Protein AF-A0A0F0DGC7-F1 (afdb_monomer_lite)

Secondary structure (DSSP, 8-state):
----TT-BHHHHHT--THHHHHHHHHH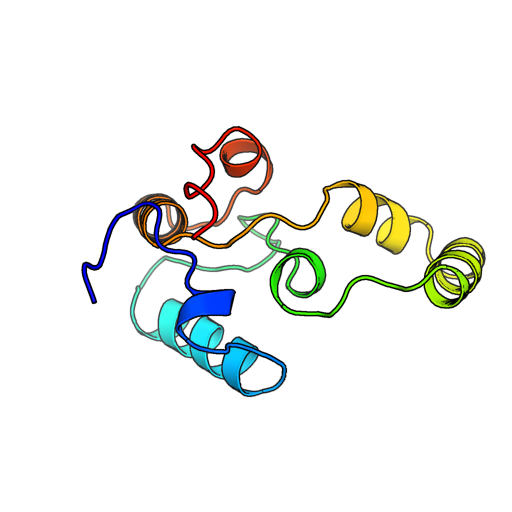HHHSTT-B--TTT----GGGTTSPP--HHHHHHHHHH-HHHHHHHTT-----BHHHHHHHHHHTB--HHHHTTSPPPP--

Structure (mmCIF, N/CA/C/O backbone):
data_AF-A0A0F0DGC7-F1
#
_entry.id   AF-A0A0F0DGC7-F1
#
loop_
_atom_site.group_PDB
_atom_site.id
_atom_site.type_symbol
_atom_site.label_atom_id
_atom_site.label_alt_id
_atom_site.label_comp_id
_atom_site.label_asym_id
_atom_site.label_entity_id
_atom_site.label_seq_id
_atom_site.pdbx_PDB_ins_code
_atom_site.Cartn_x
_atom_site.Cartn_y
_atom_site.Cartn_z
_atom_site.occupancy
_atom_site.B_iso_or_equiv
_atom_site.auth_seq_id
_atom_site.auth_comp_id
_atom_site.auth_asym_id
_atom_site.auth_atom_id
_atom_site.pdbx_PDB_model_num
ATOM 1 N N . MET A 1 1 ? -3.248 17.764 -15.371 1.00 49.56 1 MET A N 1
ATOM 2 C CA . MET A 1 1 ? -2.940 16.358 -15.057 1.00 49.56 1 MET A CA 1
ATOM 3 C C . MET A 1 1 ? -4.262 15.626 -15.167 1.00 49.56 1 MET A C 1
ATOM 5 O O . MET A 1 1 ? -5.171 15.983 -14.427 1.00 49.56 1 MET A O 1
ATOM 9 N N . ASP A 1 2 ? -4.434 14.765 -16.171 1.00 53.41 2 ASP A N 1
ATOM 10 C CA . ASP A 1 2 ? -5.662 13.972 -16.297 1.00 53.41 2 ASP A CA 1
ATOM 11 C C . ASP A 1 2 ? -5.588 12.837 -15.277 1.00 53.41 2 ASP A C 1
ATOM 13 O O . ASP A 1 2 ? -4.773 11.923 -15.396 1.00 53.41 2 ASP A O 1
ATOM 17 N N . VAL A 1 3 ? -6.396 12.948 -14.227 1.00 60.94 3 VAL A N 1
ATOM 18 C CA . VAL A 1 3 ? -6.480 11.955 -13.159 1.00 60.94 3 VAL A CA 1
ATOM 19 C C . VAL A 1 3 ? -7.307 10.784 -13.689 1.00 60.94 3 VAL A C 1
ATOM 21 O O . VAL A 1 3 ? -8.515 10.910 -13.882 1.00 60.94 3 VAL A O 1
ATOM 24 N N . SER A 1 4 ? -6.661 9.652 -13.972 1.00 77.38 4 SER A N 1
ATOM 25 C CA . SER A 1 4 ? -7.312 8.447 -14.498 1.00 77.38 4 SER A CA 1
ATOM 26 C C . SER A 1 4 ? -7.213 7.290 -13.504 1.00 77.38 4 SER A C 1
ATOM 28 O O . SER A 1 4 ? -6.335 7.259 -12.646 1.00 77.38 4 SER A O 1
ATOM 30 N N . ARG A 1 5 ? -8.059 6.264 -13.654 1.00 79.12 5 ARG A N 1
ATOM 31 C CA . ARG A 1 5 ? -7.978 5.042 -12.828 1.00 79.12 5 ARG A CA 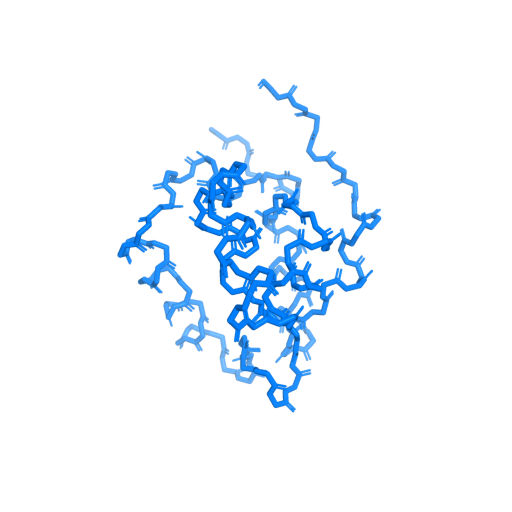1
ATOM 32 C C . ARG A 1 5 ? -6.658 4.278 -12.967 1.00 79.12 5 ARG A C 1
ATOM 34 O O . ARG A 1 5 ? -6.375 3.426 -12.133 1.00 79.12 5 ARG A O 1
ATOM 41 N N . LEU A 1 6 ? -5.880 4.556 -14.010 1.00 81.62 6 LEU A N 1
ATOM 42 C CA . LEU A 1 6 ? -4.580 3.934 -14.250 1.00 81.62 6 LEU A CA 1
ATOM 43 C C . LEU A 1 6 ? -3.417 4.800 -13.766 1.00 81.62 6 LEU A C 1
ATOM 45 O O . LEU A 1 6 ? -2.277 4.371 -13.873 1.00 81.62 6 LEU A O 1
ATOM 49 N N . THR A 1 7 ? -3.683 6.000 -13.252 1.00 81.44 7 THR 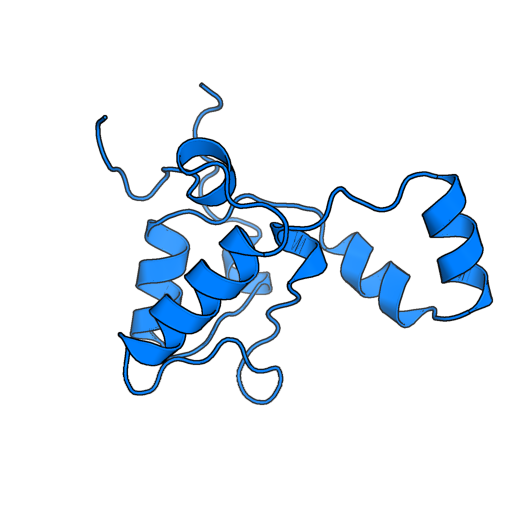A N 1
ATOM 50 C CA . THR A 1 7 ? -2.647 6.897 -12.744 1.00 81.44 7 THR A CA 1
ATOM 51 C C . THR A 1 7 ? -1.941 6.259 -11.553 1.00 81.44 7 THR A C 1
ATOM 53 O O . THR A 1 7 ? -2.608 5.891 -10.585 1.00 81.44 7 THR A O 1
ATOM 56 N N . ASP A 1 8 ? -0.617 6.122 -11.651 1.00 83.44 8 ASP A N 1
ATOM 57 C CA . ASP A 1 8 ? 0.248 5.622 -10.584 1.00 83.44 8 ASP A CA 1
ATOM 58 C C . ASP A 1 8 ? 0.492 6.723 -9.555 1.00 83.44 8 ASP A C 1
ATOM 60 O O . ASP A 1 8 ? 1.197 7.698 -9.806 1.00 83.44 8 ASP A O 1
ATOM 64 N N . VAL A 1 9 ? -0.110 6.550 -8.388 1.00 80.00 9 VAL A N 1
ATOM 65 C CA . VAL A 1 9 ? -0.125 7.549 -7.323 1.00 80.00 9 VAL A CA 1
ATOM 66 C C . VAL A 1 9 ? 1.257 7.712 -6.703 1.00 80.00 9 VAL A C 1
ATOM 68 O O . VAL A 1 9 ? 1.625 8.817 -6.320 1.00 80.00 9 VAL A O 1
ATOM 71 N N . VAL A 1 10 ? 2.047 6.636 -6.642 1.00 77.12 10 VAL A N 1
ATOM 72 C CA . VAL A 1 10 ? 3.374 6.665 -6.013 1.00 77.12 10 VAL A CA 1
ATOM 73 C C . VAL A 1 10 ? 4.313 7.560 -6.814 1.00 77.12 10 VAL A C 1
ATOM 75 O O . VAL A 1 10 ? 4.929 8.470 -6.261 1.00 77.12 10 VAL A O 1
ATOM 78 N N . ASN A 1 11 ? 4.372 7.335 -8.127 1.00 74.19 11 ASN A N 1
ATOM 79 C CA . ASN A 1 11 ? 5.253 8.080 -9.020 1.00 74.19 11 ASN A CA 1
ATOM 80 C C . ASN A 1 11 ? 4.748 9.506 -9.286 1.00 74.19 11 ASN A C 1
ATOM 82 O O . ASN A 1 11 ? 5.551 10.438 -9.261 1.00 74.19 11 ASN A O 1
ATOM 86 N N . ASP A 1 12 ? 3.441 9.705 -9.488 1.00 77.44 12 ASP A N 1
ATOM 87 C CA . ASP A 1 12 ? 2.897 11.032 -9.816 1.00 77.44 12 ASP A CA 1
ATOM 88 C C . ASP A 1 12 ? 2.941 12.004 -8.631 1.00 77.44 12 ASP A C 1
ATOM 90 O O . ASP A 1 12 ? 3.087 13.211 -8.830 1.00 77.44 12 ASP A O 1
ATOM 94 N N . MET A 1 13 ? 2.818 11.496 -7.401 1.00 75.25 13 MET A N 1
ATOM 95 C CA . MET A 1 13 ? 2.853 12.316 -6.185 1.00 75.25 13 MET A CA 1
ATOM 96 C C . MET A 1 13 ? 4.220 12.306 -5.486 1.00 75.25 13 MET A C 1
ATOM 98 O O . MET A 1 13 ? 4.390 13.015 -4.496 1.00 75.25 13 MET A O 1
ATOM 102 N N . GLY A 1 14 ? 5.196 11.543 -5.993 1.00 73.56 14 GLY A N 1
ATOM 103 C CA . GLY A 1 14 ? 6.527 11.430 -5.388 1.00 73.56 14 GLY A CA 1
ATOM 104 C C . GLY A 1 14 ? 6.483 10.865 -3.966 1.00 73.56 14 GLY A C 1
ATOM 105 O O . GLY A 1 14 ? 7.170 11.371 -3.079 1.00 73.56 14 GLY A O 1
ATOM 106 N N . LEU A 1 15 ? 5.630 9.863 -3.734 1.00 77.19 15 LEU A N 1
ATOM 107 C CA . LEU A 1 15 ? 5.428 9.275 -2.411 1.00 77.19 15 LEU A CA 1
ATOM 108 C C . LEU A 1 15 ? 6.570 8.315 -2.084 1.00 77.19 15 LEU A C 1
ATOM 110 O O . LEU A 1 15 ? 6.595 7.173 -2.537 1.00 77.19 15 LEU A O 1
ATOM 114 N N . GLU A 1 16 ? 7.497 8.772 -1.250 1.00 73.06 16 GLU A N 1
ATOM 115 C CA . GLU A 1 16 ? 8.587 7.963 -0.708 1.00 73.06 16 GLU A CA 1
ATOM 116 C C . GLU A 1 16 ? 8.772 8.254 0.787 1.00 73.06 16 GLU A C 1
ATOM 118 O O . GLU A 1 16 ? 8.486 9.355 1.266 1.00 73.06 16 GLU A O 1
ATOM 123 N N . GLY A 1 17 ? 9.278 7.269 1.537 1.00 72.44 17 GLY A N 1
ATOM 124 C CA . GLY A 1 17 ? 9.624 7.438 2.950 1.00 72.44 17 GLY A CA 1
ATOM 125 C C . GLY A 1 17 ? 8.444 7.899 3.814 1.00 72.44 17 GLY A C 1
ATOM 126 O O . GLY A 1 17 ? 7.387 7.277 3.808 1.00 72.44 17 GLY A O 1
ATOM 127 N N . GLU A 1 18 ? 8.635 8.987 4.561 1.00 76.06 18 GLU A N 1
ATOM 128 C CA . GLU A 1 18 ? 7.636 9.543 5.487 1.00 76.06 18 GLU A CA 1
ATOM 129 C C . GLU A 1 18 ? 6.361 10.009 4.766 1.00 76.06 18 GLU A C 1
ATOM 131 O O . GLU A 1 18 ? 5.265 9.728 5.233 1.00 76.06 18 GLU A O 1
ATOM 136 N N . LEU A 1 19 ? 6.482 10.584 3.562 1.00 78.31 19 LEU A N 1
ATOM 137 C CA . LEU A 1 19 ? 5.324 11.028 2.771 1.00 78.31 19 LEU A CA 1
ATOM 138 C C . LEU A 1 19 ? 4.422 9.865 2.349 1.00 78.31 19 LEU A C 1
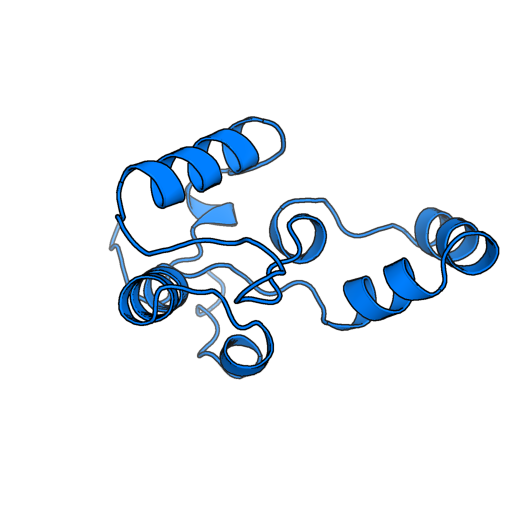ATOM 140 O O . LEU A 1 19 ? 3.206 10.015 2.263 1.00 78.31 19 LEU A O 1
ATOM 144 N N . ALA A 1 20 ? 5.019 8.704 2.069 1.00 82.81 20 ALA A N 1
ATOM 145 C CA . ALA A 1 20 ? 4.267 7.498 1.759 1.00 82.81 20 ALA A CA 1
ATOM 146 C C . ALA A 1 20 ? 3.516 6.973 2.989 1.00 82.81 20 ALA A C 1
ATOM 148 O O . ALA A 1 20 ? 2.369 6.554 2.861 1.00 82.81 20 ALA A O 1
ATOM 149 N N . THR A 1 21 ? 4.128 7.026 4.173 1.00 83.31 21 THR A N 1
ATOM 150 C CA . THR A 1 21 ? 3.456 6.672 5.431 1.00 83.31 21 THR A CA 1
ATOM 151 C C . THR A 1 21 ? 2.288 7.617 5.707 1.00 83.31 21 THR A C 1
ATOM 153 O O . THR A 1 21 ? 1.161 7.147 5.853 1.00 83.31 21 THR A O 1
ATOM 156 N N . ASP A 1 22 ? 2.528 8.930 5.665 1.00 85.44 22 ASP A N 1
ATOM 157 C CA . ASP A 1 22 ? 1.513 9.961 5.914 1.00 85.44 22 ASP A CA 1
ATOM 158 C C . ASP A 1 22 ? 0.324 9.833 4.954 1.00 85.44 22 ASP A C 1
ATOM 160 O O . ASP A 1 22 ? -0.835 9.954 5.350 1.00 85.44 22 ASP A O 1
ATOM 164 N N . PHE A 1 23 ? 0.598 9.551 3.678 1.00 87.50 23 PHE A N 1
ATOM 165 C CA . PHE A 1 23 ? -0.438 9.329 2.674 1.00 87.50 23 PHE A CA 1
ATOM 166 C C . PHE A 1 23 ? -1.330 8.129 3.017 1.00 87.50 23 PHE A C 1
ATOM 168 O O . PHE A 1 23 ? -2.552 8.205 2.897 1.00 87.50 23 PHE A O 1
ATOM 175 N N . MET A 1 24 ? -0.733 7.021 3.452 1.00 85.94 24 MET A N 1
ATOM 176 C CA . MET A 1 24 ? -1.464 5.793 3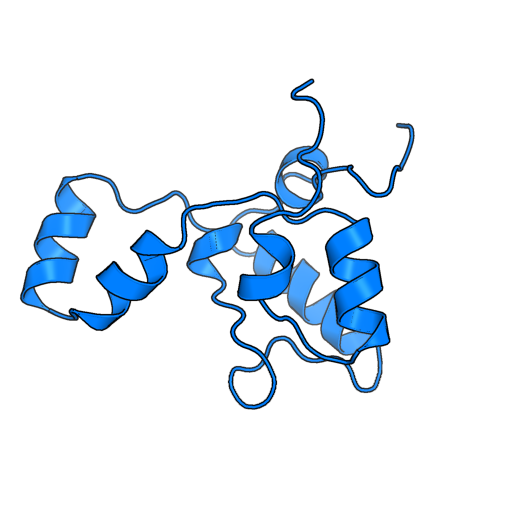.769 1.00 85.94 24 MET A CA 1
ATOM 177 C C . MET A 1 24 ? -2.286 5.948 5.049 1.00 85.94 24 MET A C 1
ATOM 179 O O . MET A 1 24 ? -3.444 5.530 5.078 1.00 85.94 24 MET A O 1
ATOM 183 N N . GLU A 1 25 ? -1.731 6.616 6.061 1.00 87.75 25 GLU A N 1
ATOM 184 C CA . GLU A 1 25 ? -2.458 6.987 7.280 1.00 87.75 25 GLU A CA 1
ATOM 185 C C . GLU A 1 25 ? -3.632 7.925 6.969 1.00 87.75 25 GLU A C 1
ATOM 187 O O . GLU A 1 25 ? -4.733 7.734 7.488 1.00 87.75 25 GLU A O 1
ATOM 192 N N . ALA A 1 26 ? -3.440 8.894 6.069 1.00 88.56 26 ALA A N 1
ATOM 193 C CA . ALA A 1 26 ? -4.511 9.780 5.627 1.00 88.56 26 ALA A CA 1
ATOM 194 C C . ALA A 1 26 ? -5.636 9.016 4.910 1.00 88.56 26 ALA A C 1
ATOM 196 O O . ALA A 1 26 ? -6.806 9.303 5.153 1.00 88.56 26 ALA A O 1
ATOM 197 N N . ILE A 1 27 ? -5.315 8.017 4.076 1.00 88.69 27 ILE A N 1
ATOM 198 C CA . ILE A 1 27 ? -6.336 7.161 3.450 1.00 88.69 27 ILE A CA 1
ATOM 199 C C . ILE A 1 27 ? -7.115 6.371 4.506 1.00 88.69 27 ILE A C 1
ATOM 201 O O . ILE A 1 27 ? -8.344 6.363 4.464 1.00 88.69 27 ILE A O 1
ATOM 205 N N . GLU A 1 28 ? -6.449 5.706 5.452 1.00 88.19 28 GLU A N 1
ATOM 206 C CA . GLU A 1 28 ? -7.162 4.960 6.503 1.00 88.19 28 GLU A CA 1
ATOM 207 C C . GLU A 1 28 ? -8.020 5.878 7.383 1.00 88.19 28 GLU A C 1
ATOM 209 O O . GLU A 1 28 ? -9.117 5.494 7.788 1.00 88.19 28 GLU A O 1
ATOM 214 N N . SER A 1 29 ? -7.546 7.097 7.650 1.00 88.62 29 SER A N 1
ATOM 215 C CA . SER A 1 29 ? -8.289 8.100 8.415 1.00 88.62 29 SER A CA 1
ATOM 216 C C . SER A 1 29 ? -9.507 8.643 7.661 1.00 88.62 29 SER A C 1
ATOM 218 O O . SER A 1 29 ? -10.512 8.958 8.294 1.00 88.62 29 SER A O 1
ATOM 220 N N . GLU A 1 30 ? -9.425 8.802 6.340 1.00 91.25 30 GLU A N 1
ATOM 221 C CA . GLU A 1 30 ? -10.507 9.378 5.529 1.00 91.25 30 GLU A CA 1
ATOM 222 C C . GLU A 1 30 ? -11.624 8.360 5.244 1.00 91.25 30 GLU A C 1
ATOM 224 O O . GLU A 1 30 ? -12.799 8.720 5.168 1.00 91.25 30 GLU A O 1
ATOM 229 N N . PHE A 1 31 ? -11.281 7.075 5.101 1.00 87.12 31 PHE A N 1
ATOM 230 C CA . PHE A 1 31 ? -12.223 6.035 4.688 1.00 87.12 31 PHE A CA 1
ATOM 231 C C . PHE A 1 31 ? -12.571 5.077 5.833 1.00 87.12 31 PHE A C 1
ATOM 233 O O . PHE A 1 31 ? -11.970 4.013 5.994 1.00 87.12 31 PHE A O 1
ATOM 240 N N . GLU A 1 32 ? -13.614 5.419 6.599 1.00 83.31 32 GLU A N 1
ATOM 241 C CA . GLU A 1 32 ? -14.131 4.554 7.666 1.00 83.31 32 GLU A CA 1
ATOM 242 C C . GLU A 1 32 ? -14.453 3.135 7.154 1.00 83.31 32 GLU A C 1
ATOM 244 O O . GLU A 1 32 ? -15.234 2.935 6.223 1.00 83.31 32 GLU A O 1
ATOM 249 N N . GLY A 1 33 ? -13.869 2.124 7.803 1.00 81.69 33 GLY A N 1
ATOM 250 C CA . GLY A 1 33 ? -14.068 0.711 7.460 1.00 81.69 33 GLY A CA 1
ATOM 251 C C . GLY A 1 33 ? -13.055 0.142 6.465 1.00 81.69 33 GLY A C 1
ATOM 252 O O . GLY A 1 33 ? -13.084 -1.068 6.221 1.00 81.69 33 GLY A O 1
ATOM 253 N N . PHE A 1 34 ? -12.146 0.970 5.948 1.00 86.25 34 PHE A N 1
ATOM 254 C CA . PHE A 1 34 ? -10.988 0.543 5.178 1.00 86.25 34 PHE A CA 1
ATOM 255 C C . PHE A 1 34 ? -9.747 0.399 6.067 1.00 86.25 34 PHE A C 1
ATOM 257 O O . PHE A 1 34 ? -9.522 1.198 6.971 1.00 86.25 34 PHE A O 1
ATOM 264 N N . SER A 1 35 ? -8.943 -0.640 5.827 1.00 83.88 35 SER A N 1
ATOM 265 C CA . SER A 1 35 ? -7.622 -0.761 6.445 1.00 83.88 35 SER A CA 1
ATOM 266 C C . SER A 1 35 ? -6.651 -1.559 5.577 1.00 83.88 35 SER A C 1
ATOM 268 O O . SER A 1 35 ? -7.011 -2.573 4.970 1.00 83.88 35 SER A O 1
ATOM 270 N N . PHE A 1 36 ? -5.396 -1.123 5.582 1.00 80.44 36 PHE A N 1
ATOM 271 C CA . PHE A 1 36 ? -4.235 -1.816 5.038 1.00 80.44 36 PHE A CA 1
ATOM 272 C C . PHE A 1 36 ? -3.687 -2.903 5.982 1.00 80.44 36 PHE A C 1
ATOM 274 O O . PHE A 1 36 ? -2.706 -3.559 5.655 1.00 80.44 36 PHE A O 1
ATOM 281 N N . ASN A 1 37 ? -4.297 -3.129 7.147 1.00 72.38 37 ASN A N 1
ATOM 282 C CA . ASN A 1 37 ? -3.819 -4.102 8.128 1.00 72.38 37 ASN A CA 1
ATOM 283 C C . ASN A 1 37 ? -3.899 -5.565 7.628 1.00 72.38 37 ASN A C 1
ATOM 285 O O . ASN A 1 37 ? -4.926 -6.014 7.106 1.00 72.38 37 ASN A O 1
ATOM 289 N N . ASP A 1 38 ? -2.848 -6.338 7.926 1.00 62.59 38 ASP A N 1
ATOM 290 C CA . ASP A 1 38 ? -2.691 -7.784 7.669 1.00 62.59 38 ASP A CA 1
ATOM 291 C C . ASP A 1 38 ? -3.830 -8.681 8.208 1.00 62.59 38 ASP A C 1
ATOM 293 O O . ASP A 1 38 ? -3.956 -9.850 7.847 1.00 62.59 38 ASP A O 1
ATOM 297 N N . SER A 1 39 ? -4.660 -8.175 9.123 1.00 69.94 39 SER A N 1
ATOM 298 C CA . SER A 1 39 ? -5.798 -8.911 9.693 1.00 69.94 39 SER A CA 1
ATOM 299 C C . SER A 1 39 ? -6.977 -9.065 8.727 1.00 69.94 39 SER A C 1
ATOM 301 O O . SER A 1 39 ? -7.814 -9.949 8.934 1.00 69.94 39 SER A O 1
ATOM 303 N N . ARG A 1 40 ? -7.057 -8.230 7.682 1.00 68.75 40 ARG A N 1
ATOM 304 C CA . ARG A 1 40 ? -8.079 -8.313 6.622 1.00 68.75 40 ARG A CA 1
ATOM 305 C C . ARG A 1 40 ? -7.499 -8.295 5.210 1.00 68.75 40 ARG A C 1
ATOM 307 O O . ARG A 1 40 ? -8.124 -8.867 4.323 1.00 68.75 40 ARG A O 1
ATOM 314 N N . GLY A 1 41 ? -6.349 -7.656 5.011 1.00 79.62 41 GLY A N 1
ATOM 315 C CA . GLY A 1 41 ? -5.648 -7.590 3.731 1.00 79.62 41 GLY A CA 1
ATOM 316 C C . GLY A 1 41 ? -4.264 -8.233 3.774 1.00 79.62 41 GLY A C 1
ATOM 317 O O . GLY A 1 41 ? -3.881 -8.847 4.763 1.00 79.62 41 GLY A O 1
ATOM 318 N N . ASP A 1 42 ? -3.514 -8.085 2.687 1.00 82.94 42 ASP A N 1
ATOM 319 C CA . ASP A 1 42 ? -2.123 -8.550 2.552 1.00 82.94 42 ASP A CA 1
ATOM 320 C C . ASP A 1 42 ? -1.175 -7.413 2.126 1.00 82.94 42 ASP A C 1
ATOM 322 O O . ASP A 1 42 ? -0.157 -7.637 1.462 1.00 82.94 42 ASP A O 1
ATOM 326 N N . PHE A 1 43 ? -1.545 -6.169 2.450 1.00 84.44 43 PHE A N 1
ATOM 327 C CA . PHE A 1 43 ? -0.770 -5.000 2.063 1.00 84.44 43 PHE A CA 1
ATOM 328 C C . PHE A 1 43 ? 0.588 -5.000 2.764 1.00 84.44 43 PHE A C 1
ATOM 330 O O . PHE A 1 43 ? 0.694 -4.853 3.977 1.00 84.44 43 PHE A O 1
ATOM 337 N N . TYR A 1 44 ? 1.651 -5.092 1.971 1.00 82.06 44 TYR A N 1
ATOM 338 C CA . TYR A 1 44 ? 3.016 -5.017 2.466 1.00 82.06 44 TYR A CA 1
ATOM 339 C C . TYR A 1 44 ? 3.688 -3.744 1.956 1.00 82.06 44 TYR A C 1
ATOM 341 O O . TYR A 1 44 ? 4.094 -3.681 0.798 1.00 82.06 44 TYR A O 1
ATOM 349 N N . PHE A 1 45 ? 3.814 -2.737 2.824 1.00 80.31 45 PHE A N 1
ATOM 350 C CA . PHE A 1 45 ? 4.337 -1.404 2.490 1.00 80.31 45 PHE A CA 1
ATOM 351 C C . PHE A 1 45 ? 5.632 -1.420 1.646 1.00 80.31 45 PHE A C 1
ATOM 353 O O . PHE A 1 45 ? 5.676 -0.728 0.621 1.00 80.31 45 PHE A O 1
ATOM 360 N N . PRO A 1 46 ? 6.644 -2.261 1.951 1.00 77.19 46 PRO A N 1
ATOM 361 C CA . PRO A 1 46 ? 7.869 -2.316 1.152 1.00 77.19 46 PRO A CA 1
ATOM 362 C C . PRO A 1 46 ? 7.679 -2.760 -0.306 1.00 77.19 46 PRO A C 1
ATOM 364 O O . PRO A 1 46 ? 8.489 -2.400 -1.160 1.00 77.19 46 PRO A O 1
ATOM 367 N N . ASN A 1 47 ? 6.604 -3.487 -0.636 1.00 77.75 47 ASN A N 1
ATOM 368 C CA . ASN A 1 47 ? 6.318 -3.873 -2.025 1.00 77.75 47 ASN A CA 1
ATOM 369 C C . ASN A 1 47 ? 5.927 -2.685 -2.909 1.00 77.75 47 ASN A C 1
ATOM 371 O O . ASN A 1 47 ? 6.017 -2.788 -4.134 1.00 77.75 47 ASN A O 1
ATOM 375 N N . TYR A 1 48 ? 5.519 -1.569 -2.306 1.00 77.19 48 TYR A N 1
ATOM 376 C CA . TYR A 1 48 ? 4.952 -0.431 -3.021 1.00 77.19 48 TYR A CA 1
ATOM 377 C C . TYR A 1 48 ? 5.805 0.831 -2.886 1.00 77.19 48 TYR A C 1
ATOM 379 O O . TYR A 1 48 ? 6.007 1.524 -3.880 1.00 77.19 48 TYR A O 1
ATOM 387 N N . PHE A 1 49 ? 6.369 1.088 -1.702 1.00 75.50 49 PHE A N 1
ATOM 388 C CA . PHE A 1 49 ? 6.987 2.381 -1.381 1.00 75.50 49 PHE A CA 1
ATOM 389 C C . PHE A 1 49 ? 8.495 2.333 -1.087 1.00 75.50 49 PHE A C 1
ATOM 391 O O . PHE A 1 49 ? 9.164 3.358 -1.183 1.00 75.50 49 PHE A O 1
ATOM 398 N N . GLU A 1 50 ? 9.082 1.172 -0.773 1.00 69.69 50 GLU A N 1
ATOM 399 C CA . GLU A 1 50 ? 10.530 1.082 -0.520 1.00 69.69 50 GLU A CA 1
ATOM 400 C C . GLU A 1 50 ? 11.296 0.705 -1.785 1.00 69.69 50 GLU A C 1
ATOM 402 O O . GLU A 1 50 ? 10.891 -0.246 -2.447 1.00 69.69 50 GLU A O 1
ATOM 407 N N . PRO A 1 51 ? 12.421 1.350 -2.149 1.00 58.31 51 PRO A N 1
ATOM 408 C CA . PRO A 1 51 ? 13.279 0.892 -3.244 1.00 58.31 51 PRO A CA 1
ATOM 409 C C . PRO A 1 51 ? 13.661 -0.581 -3.029 1.00 58.31 51 PRO A C 1
ATOM 411 O O . PRO A 1 51 ? 14.132 -0.959 -1.962 1.00 58.31 51 PRO A O 1
ATOM 414 N N . GLY A 1 52 ? 13.407 -1.428 -4.035 1.00 56.34 52 GLY A N 1
ATOM 415 C CA . GLY A 1 52 ? 13.516 -2.880 -3.874 1.00 56.34 52 GLY A CA 1
ATOM 416 C C . GLY A 1 52 ? 14.904 -3.282 -3.380 1.00 56.34 52 GLY A C 1
ATOM 417 O O . GLY A 1 52 ? 15.902 -2.676 -3.780 1.00 56.34 52 GLY A O 1
ATOM 418 N N . LEU A 1 53 ? 14.977 -4.307 -2.526 1.00 55.69 53 LEU A N 1
ATOM 419 C CA . LEU A 1 53 ? 16.246 -4.785 -1.979 1.00 55.69 53 LEU A CA 1
ATOM 420 C C . LEU A 1 53 ? 17.210 -5.105 -3.128 1.00 55.69 53 LEU A C 1
ATOM 422 O O . LEU A 1 53 ? 16.987 -6.021 -3.926 1.00 55.69 53 LEU A O 1
ATOM 426 N N . GLY A 1 54 ? 18.308 -4.352 -3.208 1.00 52.66 54 GLY A N 1
ATOM 427 C CA . GLY A 1 54 ? 19.406 -4.663 -4.116 1.00 52.66 54 GLY A CA 1
ATOM 428 C C . GLY A 1 54 ? 19.954 -6.072 -3.856 1.00 52.66 54 GLY A C 1
ATOM 429 O O . GLY A 1 54 ? 19.714 -6.675 -2.810 1.00 52.66 54 GLY A O 1
ATOM 430 N N . TRP A 1 55 ? 20.730 -6.607 -4.799 1.00 48.88 55 TRP A N 1
ATOM 431 C CA . TRP A 1 55 ? 21.305 -7.962 -4.735 1.00 48.88 55 TRP A CA 1
ATOM 432 C C . TRP A 1 55 ? 21.985 -8.310 -3.393 1.00 48.88 55 TRP A C 1
ATOM 434 O O . TRP A 1 55 ? 21.858 -9.434 -2.913 1.00 48.88 55 TRP A O 1
ATOM 444 N N . VAL A 1 56 ? 22.630 -7.334 -2.745 1.00 55.22 56 VAL A N 1
ATOM 445 C CA . VAL A 1 56 ? 23.237 -7.480 -1.409 1.00 55.22 56 VAL A CA 1
ATOM 446 C C . VAL A 1 56 ? 22.179 -7.632 -0.306 1.00 55.22 56 VAL A C 1
ATOM 448 O O . VAL A 1 56 ? 22.304 -8.500 0.555 1.00 55.22 56 VAL A O 1
ATOM 451 N N . GLY A 1 57 ? 21.102 -6.845 -0.355 1.00 57.53 57 GLY A N 1
ATOM 452 C CA . GLY A 1 57 ? 19.986 -6.927 0.591 1.00 57.53 57 GLY A CA 1
ATOM 453 C C . GLY A 1 57 ? 19.236 -8.259 0.502 1.00 57.53 57 GLY A C 1
ATOM 454 O O . GLY A 1 57 ? 18.885 -8.833 1.531 1.00 57.53 57 GLY A O 1
ATOM 455 N N . LYS A 1 58 ? 19.086 -8.820 -0.708 1.00 59.25 58 LYS A N 1
ATOM 456 C CA . LYS A 1 58 ? 18.475 -10.149 -0.911 1.00 59.25 58 LYS A CA 1
ATOM 457 C C . LYS A 1 58 ? 19.295 -11.280 -0.292 1.00 59.25 58 LYS A C 1
ATOM 459 O O . LYS A 1 58 ? 18.716 -12.213 0.258 1.00 59.25 58 LYS A O 1
ATOM 464 N N . LEU A 1 59 ? 20.626 -11.197 -0.345 1.00 56.56 59 LEU A N 1
ATOM 465 C CA . LEU A 1 59 ? 21.517 -12.185 0.277 1.00 56.56 59 LEU A CA 1
ATOM 466 C C . LEU A 1 59 ? 21.426 -12.151 1.807 1.00 56.56 59 LEU A C 1
ATOM 468 O O . LEU A 1 59 ? 21.377 -13.204 2.439 1.00 56.56 59 LEU A O 1
ATOM 472 N N . ILE A 1 60 ? 21.344 -10.960 2.402 1.00 58.16 60 ILE A N 1
ATOM 473 C CA . ILE A 1 60 ? 21.184 -10.806 3.855 1.00 58.16 60 ILE A CA 1
ATOM 474 C C . ILE A 1 60 ? 19.789 -11.288 4.288 1.00 58.16 60 ILE A C 1
ATOM 476 O O . ILE A 1 60 ? 19.675 -12.090 5.214 1.00 58.16 60 ILE A O 1
ATOM 480 N N . ALA A 1 61 ? 18.730 -10.893 3.574 1.00 59.44 61 ALA A N 1
ATOM 481 C CA . ALA A 1 61 ? 17.366 -11.350 3.845 1.00 59.44 61 ALA A CA 1
ATOM 482 C C . ALA A 1 61 ? 17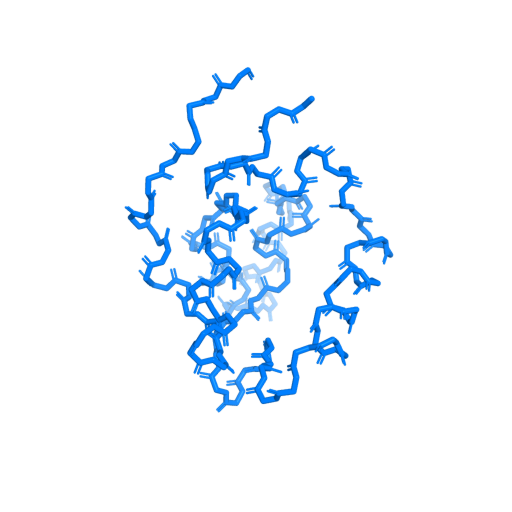.217 -12.879 3.718 1.00 59.44 61 ALA A C 1
ATOM 484 O O . ALA A 1 61 ? 16.502 -13.491 4.510 1.00 59.44 61 ALA A O 1
ATOM 485 N N . PHE A 1 62 ? 17.948 -13.516 2.793 1.00 59.81 62 PHE A N 1
ATOM 486 C CA . PHE A 1 62 ? 18.001 -14.978 2.659 1.00 59.81 62 PHE A CA 1
ATOM 487 C C . PHE A 1 62 ? 18.519 -15.688 3.901 1.00 59.81 62 PHE A C 1
ATOM 489 O O . PHE A 1 62 ? 17.998 -16.744 4.259 1.00 59.81 62 PHE A O 1
ATOM 496 N N . PHE A 1 63 ? 19.504 -15.102 4.575 1.00 54.50 63 PHE A N 1
ATOM 497 C CA . PHE A 1 63 ? 20.071 -15.682 5.785 1.00 54.50 63 PHE A CA 1
ATOM 498 C C . PHE A 1 63 ? 19.205 -15.462 7.026 1.00 54.50 63 PHE A C 1
ATOM 500 O O . PHE A 1 63 ? 19.168 -16.336 7.889 1.00 54.50 63 PHE A O 1
ATOM 507 N N . PHE A 1 64 ? 18.501 -14.331 7.121 1.00 58.09 64 PHE A N 1
ATOM 508 C CA . PHE A 1 64 ? 17.820 -13.943 8.360 1.00 58.09 64 PHE A CA 1
ATOM 509 C C . PHE A 1 64 ? 16.305 -14.137 8.351 1.00 58.09 64 PHE A C 1
ATOM 511 O O . PHE A 1 64 ? 15.732 -14.385 9.411 1.00 58.09 64 PHE A O 1
ATOM 518 N N . ASN A 1 65 ? 15.625 -14.033 7.205 1.00 54.91 65 ASN A N 1
ATOM 519 C CA . ASN A 1 65 ? 14.168 -14.121 7.194 1.00 54.91 65 ASN A CA 1
ATOM 520 C C . ASN A 1 65 ? 13.611 -14.498 5.815 1.00 54.91 65 ASN A C 1
ATOM 522 O O . ASN A 1 65 ? 13.343 -13.653 4.960 1.00 54.91 65 ASN A O 1
ATOM 526 N N . ARG A 1 66 ? 13.367 -15.798 5.619 1.00 56.03 66 ARG A N 1
ATOM 527 C CA . ARG A 1 66 ? 12.829 -16.374 4.372 1.00 56.03 66 ARG A CA 1
ATOM 528 C C . ARG A 1 66 ? 11.504 -15.733 3.927 1.00 56.03 66 ARG A C 1
ATOM 530 O O . ARG A 1 66 ? 11.234 -15.670 2.732 1.00 56.03 66 ARG A O 1
ATOM 537 N N . ARG A 1 67 ? 10.729 -15.206 4.882 1.00 56.94 67 ARG A N 1
ATOM 538 C CA . ARG A 1 67 ? 9.450 -14.520 4.656 1.00 56.94 67 ARG A CA 1
ATOM 539 C C . ARG A 1 67 ? 9.614 -13.194 3.902 1.00 56.94 67 ARG A C 1
ATOM 541 O O . ARG A 1 67 ? 8.777 -12.872 3.071 1.00 56.94 67 ARG A O 1
ATOM 548 N N . LEU A 1 68 ? 10.726 -12.479 4.111 1.00 54.22 68 LEU A N 1
ATOM 549 C CA . LEU A 1 68 ? 11.032 -11.236 3.384 1.00 54.22 68 LEU A CA 1
ATOM 550 C C . LEU A 1 68 ? 11.286 -11.492 1.892 1.00 54.22 68 LEU A C 1
ATOM 552 O O . LEU A 1 68 ? 10.949 -10.665 1.055 1.00 54.22 68 LEU A O 1
ATOM 556 N N . ILE A 1 69 ? 11.831 -12.661 1.541 1.00 56.09 69 ILE A N 1
ATOM 557 C CA . ILE A 1 69 ? 12.030 -13.046 0.136 1.00 56.09 69 ILE A CA 1
ATOM 558 C C . ILE A 1 69 ? 10.710 -13.406 -0.536 1.00 56.09 69 ILE A C 1
ATOM 560 O O . ILE A 1 69 ? 10.523 -13.113 -1.712 1.00 56.09 69 ILE A O 1
ATOM 564 N N . GLU A 1 70 ? 9.809 -14.084 0.173 1.00 55.25 70 GLU A N 1
ATOM 565 C CA . GLU A 1 70 ? 8.485 -14.403 -0.367 1.00 55.25 70 GLU A CA 1
ATOM 566 C C . GLU A 1 70 ? 7.654 -13.141 -0.605 1.00 55.25 70 GLU A C 1
ATOM 568 O O . GLU A 1 70 ? 6.972 -13.063 -1.624 1.00 55.25 70 GLU A O 1
ATOM 573 N N . LEU A 1 71 ? 7.787 -12.136 0.263 1.00 53.44 71 LEU A N 1
ATOM 574 C CA . LEU A 1 71 ? 7.147 -10.834 0.090 1.00 53.44 71 LEU A CA 1
ATOM 575 C C . LEU A 1 71 ? 7.751 -10.042 -1.087 1.00 53.44 71 LEU A C 1
ATOM 577 O O . LEU A 1 71 ? 6.991 -9.556 -1.919 1.00 53.44 71 LEU A O 1
ATOM 581 N N . ASP A 1 72 ? 9.082 -10.034 -1.255 1.00 53.50 72 ASP A N 1
ATOM 582 C CA . ASP A 1 72 ? 9.773 -9.418 -2.411 1.00 53.50 72 ASP A CA 1
ATOM 583 C C . ASP A 1 72 ? 9.455 -10.119 -3.754 1.00 53.50 72 ASP A C 1
ATOM 585 O O . ASP A 1 72 ? 9.472 -9.503 -4.822 1.00 53.50 72 ASP A O 1
ATOM 589 N N . ARG A 1 73 ? 9.123 -11.420 -3.731 1.00 51.38 73 ARG A N 1
ATOM 590 C CA . ARG A 1 73 ? 8.761 -12.202 -4.934 1.00 51.38 73 ARG A CA 1
ATOM 591 C C . ARG A 1 73 ? 7.443 -11.790 -5.575 1.00 51.38 73 ARG A C 1
ATOM 593 O O . ARG A 1 73 ? 7.222 -12.144 -6.734 1.00 51.38 73 ARG A O 1
ATOM 600 N N . VAL A 1 74 ? 6.581 -11.082 -4.850 1.00 55.47 74 VAL A N 1
ATOM 601 C CA . VAL A 1 74 ? 5.322 -10.560 -5.394 1.00 55.47 74 VAL A CA 1
ATOM 602 C C . VAL A 1 74 ? 5.596 -9.562 -6.530 1.00 55.47 74 VAL A C 1
ATOM 604 O O . VAL A 1 74 ? 4.805 -9.466 -7.468 1.00 55.47 74 VAL A O 1
ATOM 607 N N . GLY A 1 75 ? 6.777 -8.934 -6.526 1.00 57.44 75 GLY A N 1
ATOM 608 C CA . GLY A 1 75 ? 7.179 -7.941 -7.509 1.00 57.44 75 GLY A CA 1
ATOM 609 C C . GLY A 1 75 ? 6.547 -6.590 -7.202 1.00 57.44 75 GLY A C 1
ATOM 610 O O . GLY A 1 75 ? 5.388 -6.501 -6.808 1.00 57.44 75 GLY A O 1
ATOM 611 N N . LYS A 1 76 ? 7.321 -5.523 -7.395 1.00 64.25 76 LYS A N 1
ATOM 612 C CA . LYS A 1 76 ? 6.795 -4.164 -7.312 1.00 64.25 76 LYS A CA 1
ATOM 613 C C . LYS A 1 76 ? 5.825 -3.923 -8.459 1.00 64.25 76 LYS A C 1
ATOM 615 O O . LYS A 1 76 ? 6.207 -4.068 -9.623 1.00 64.25 76 LYS A O 1
ATOM 620 N N . PHE A 1 77 ? 4.603 -3.525 -8.146 1.00 72.38 77 PHE A N 1
ATOM 621 C CA . PHE A 1 77 ? 3.654 -3.019 -9.129 1.00 72.38 77 PHE A CA 1
ATOM 622 C C . PHE A 1 77 ? 3.060 -1.695 -8.627 1.00 72.38 77 PHE A C 1
ATOM 624 O O . PHE A 1 77 ? 2.998 -1.484 -7.416 1.00 72.38 77 PHE A O 1
ATOM 631 N N . PRO A 1 78 ? 2.708 -0.774 -9.541 1.00 78.62 78 PRO A N 1
ATOM 632 C CA . PRO A 1 78 ? 2.277 0.573 -9.177 1.00 78.62 78 PRO A CA 1
ATOM 633 C C . PRO A 1 78 ? 0.983 0.543 -8.360 1.00 78.62 78 PRO A C 1
ATOM 635 O O . PRO A 1 78 ? 0.114 -0.290 -8.629 1.00 78.62 78 PRO A O 1
ATOM 638 N N . ILE A 1 79 ? 0.825 1.476 -7.417 1.00 85.75 79 ILE A N 1
ATOM 639 C CA . ILE A 1 79 ? -0.472 1.724 -6.773 1.00 85.75 79 ILE A CA 1
ATOM 640 C C . ILE A 1 79 ? -1.223 2.710 -7.653 1.00 85.75 79 ILE A C 1
ATOM 642 O O . ILE A 1 79 ? -0.880 3.888 -7.711 1.00 85.75 79 ILE A O 1
ATOM 646 N N . THR A 1 80 ? -2.263 2.234 -8.335 1.00 88.50 80 THR A N 1
ATOM 647 C CA . THR A 1 80 ? -3.108 3.114 -9.151 1.00 88.50 80 THR A CA 1
ATOM 648 C C . THR A 1 80 ? -4.320 3.623 -8.380 1.00 88.50 80 THR A C 1
ATOM 650 O O . THR A 1 80 ? -4.806 2.958 -7.462 1.00 88.50 80 THR A O 1
ATOM 653 N N . LEU A 1 81 ? -4.877 4.762 -8.797 1.00 87.44 81 LEU A N 1
ATOM 654 C CA . LEU A 1 81 ? -6.119 5.285 -8.209 1.00 87.44 81 LEU A CA 1
ATOM 655 C C . LEU A 1 81 ? -7.279 4.290 -8.286 1.00 87.44 81 LEU A C 1
ATOM 657 O O . LEU A 1 81 ? -8.055 4.181 -7.344 1.00 87.44 81 LEU A O 1
ATOM 661 N N . GLY A 1 82 ? -7.384 3.528 -9.378 1.00 88.38 82 GLY A N 1
ATOM 662 C CA . GLY A 1 82 ? -8.421 2.509 -9.517 1.00 88.38 82 GLY A CA 1
ATOM 663 C C . GLY A 1 82 ? -8.249 1.334 -8.549 1.00 88.38 82 GLY A C 1
ATOM 664 O O . GLY A 1 82 ? -9.247 0.776 -8.100 1.00 88.38 82 GLY A O 1
ATOM 665 N N . MET A 1 83 ? -7.007 0.979 -8.194 1.00 90.56 83 MET A N 1
ATOM 666 C CA . MET A 1 83 ? -6.749 -0.035 -7.163 1.00 90.56 83 MET A CA 1
ATOM 667 C C . MET A 1 83 ? -7.163 0.473 -5.784 1.00 90.56 83 MET A C 1
ATOM 669 O O . MET A 1 83 ? -7.807 -0.264 -5.049 1.00 90.56 83 MET A O 1
ATOM 673 N N . LEU A 1 84 ? -6.836 1.726 -5.450 1.00 89.75 84 LEU A N 1
ATOM 674 C CA . LEU A 1 84 ? -7.259 2.339 -4.188 1.00 89.75 84 LEU A CA 1
ATOM 675 C C . LEU A 1 84 ? -8.786 2.434 -4.104 1.00 89.75 84 LEU A C 1
ATOM 677 O O . LEU A 1 84 ? -9.354 2.037 -3.096 1.00 89.75 84 LEU A O 1
ATOM 681 N N . GLU A 1 85 ? -9.455 2.871 -5.174 1.00 90.81 85 GLU A N 1
ATOM 682 C CA . GLU A 1 85 ? -10.922 2.924 -5.255 1.00 90.81 85 GLU A CA 1
ATOM 683 C C . GLU A 1 85 ? -11.553 1.540 -5.007 1.00 90.81 85 GLU A C 1
ATOM 685 O O . GLU A 1 85 ? -12.466 1.405 -4.188 1.00 90.81 85 GLU A O 1
ATOM 690 N N . ASP A 1 86 ? -11.040 0.492 -5.663 1.00 91.38 86 ASP A N 1
ATOM 691 C CA . ASP A 1 86 ? -11.496 -0.888 -5.455 1.00 91.38 86 ASP A CA 1
ATOM 692 C C . ASP A 1 86 ? -11.199 -1.376 -4.025 1.00 91.38 86 ASP A C 1
ATOM 694 O O . ASP A 1 86 ? -12.082 -1.953 -3.391 1.00 91.38 86 ASP A O 1
ATOM 698 N N . ALA A 1 87 ? -10.009 -1.116 -3.481 1.00 90.62 87 ALA A N 1
ATOM 699 C CA . ALA A 1 87 ? -9.627 -1.523 -2.127 1.00 90.62 87 ALA A CA 1
ATOM 700 C C . ALA A 1 87 ? -10.514 -0.859 -1.061 1.00 90.62 87 ALA A C 1
ATOM 702 O O . ALA A 1 87 ? -11.051 -1.540 -0.184 1.00 90.62 87 ALA A O 1
ATOM 703 N N . ILE A 1 88 ? -10.736 0.451 -1.188 1.00 91.25 88 ILE A N 1
ATOM 704 C CA . ILE A 1 88 ? -11.614 1.241 -0.317 1.00 91.25 88 ILE A CA 1
ATOM 705 C C . ILE A 1 88 ? -13.041 0.701 -0.380 1.00 91.25 88 ILE A C 1
ATOM 707 O O . ILE A 1 88 ? -13.643 0.450 0.661 1.00 91.25 88 ILE A O 1
ATOM 711 N N . SER A 1 89 ? -13.567 0.426 -1.581 1.00 91.38 89 SER A N 1
ATOM 712 C CA . SER A 1 89 ? -14.928 -0.109 -1.740 1.00 91.38 89 SER A CA 1
ATOM 713 C C . SER A 1 89 ? -15.142 -1.462 -1.047 1.00 91.38 89 SER A C 1
ATOM 715 O O . SER A 1 89 ? -16.262 -1.796 -0.660 1.00 91.38 89 SER A O 1
ATOM 717 N N . ARG A 1 90 ? -14.067 -2.242 -0.880 1.00 90.00 90 ARG A N 1
ATOM 718 C CA . ARG A 1 90 ? -14.071 -3.552 -0.213 1.00 90.00 90 ARG A CA 1
ATOM 719 C C . ARG A 1 90 ? -13.727 -3.466 1.271 1.00 90.00 90 ARG A C 1
ATOM 721 O O . ARG A 1 90 ? -14.002 -4.411 2.009 1.00 90.00 90 ARG A O 1
ATOM 728 N N . GLY A 1 91 ? -13.124 -2.362 1.700 1.00 90.00 91 GLY A N 1
ATOM 729 C CA . GLY A 1 91 ? -12.619 -2.165 3.053 1.00 90.00 91 GLY A CA 1
ATOM 730 C C . GLY A 1 91 ? -11.273 -2.846 3.338 1.00 90.00 91 GLY A C 1
ATOM 731 O O . GLY A 1 91 ? -10.855 -2.882 4.493 1.00 90.00 91 GLY A O 1
ATOM 732 N N . TYR A 1 92 ? -10.591 -3.404 2.331 1.00 89.88 92 TYR A N 1
ATOM 733 C CA . TYR A 1 92 ? -9.266 -4.017 2.497 1.00 89.88 92 TYR A CA 1
ATOM 734 C C . TYR A 1 92 ? -8.489 -4.103 1.179 1.00 89.88 92 TYR A C 1
ATOM 736 O O . TYR A 1 92 ? -9.062 -4.113 0.086 1.00 89.88 92 TYR A O 1
ATOM 744 N N . TRP A 1 93 ? -7.165 -4.203 1.297 1.00 89.44 93 TRP A N 1
ATOM 745 C CA . TRP A 1 93 ? -6.252 -4.403 0.174 1.00 89.44 93 TRP A CA 1
ATOM 746 C C . TRP A 1 93 ? -5.948 -5.890 -0.064 1.00 89.44 93 TRP A C 1
ATOM 748 O O . TRP A 1 93 ? -5.660 -6.625 0.877 1.00 89.44 93 TRP A O 1
ATOM 758 N N . GLU A 1 94 ? -5.969 -6.322 -1.329 1.00 87.94 94 GLU A N 1
ATOM 759 C CA . GLU A 1 94 ? -5.668 -7.705 -1.730 1.00 87.94 94 GLU A CA 1
ATOM 760 C C . GLU A 1 94 ? -4.769 -7.724 -2.974 1.00 87.94 94 GLU A C 1
ATOM 762 O O . GLU A 1 94 ? -5.219 -7.603 -4.115 1.00 87.94 94 GLU A O 1
ATOM 767 N N . THR A 1 95 ? -3.479 -7.908 -2.741 1.00 84.56 95 THR A N 1
ATOM 768 C CA . THR A 1 95 ? -2.379 -7.883 -3.706 1.00 84.56 95 THR A CA 1
ATOM 769 C C . THR A 1 95 ? -2.614 -8.851 -4.866 1.00 84.56 95 THR A C 1
ATOM 771 O O . THR A 1 95 ? -2.363 -8.508 -6.023 1.00 84.56 95 THR A O 1
ATOM 774 N N . ALA A 1 96 ? -3.147 -10.049 -4.594 1.00 83.12 96 ALA A N 1
ATOM 775 C CA . ALA A 1 96 ? -3.419 -11.056 -5.623 1.00 83.12 96 ALA A CA 1
ATOM 776 C C . ALA A 1 96 ? -4.378 -10.558 -6.720 1.00 83.12 96 ALA A C 1
ATOM 778 O O . ALA A 1 96 ? -4.207 -10.914 -7.886 1.00 83.12 96 ALA A O 1
ATOM 779 N N . ARG A 1 97 ? -5.345 -9.700 -6.372 1.00 85.06 97 ARG A N 1
ATOM 780 C CA . ARG A 1 97 ? -6.301 -9.114 -7.325 1.00 85.06 97 ARG A CA 1
ATOM 781 C C . ARG A 1 97 ? -5.645 -8.090 -8.249 1.00 85.06 97 ARG A C 1
ATOM 783 O O . ARG A 1 97 ? -6.059 -7.941 -9.396 1.00 85.06 97 ARG A O 1
ATOM 790 N N . TYR A 1 98 ? -4.626 -7.396 -7.760 1.00 85.44 98 TYR A N 1
ATOM 791 C CA . TYR A 1 98 ? -3.978 -6.306 -8.486 1.00 85.44 98 TYR A CA 1
ATOM 792 C C . TYR A 1 98 ? -2.812 -6.753 -9.360 1.00 85.44 98 TYR A C 1
ATOM 794 O O . TYR A 1 98 ? -2.340 -5.989 -10.199 1.00 85.44 98 TYR A O 1
ATOM 802 N N . LYS A 1 99 ? -2.403 -8.017 -9.234 1.00 78.81 99 LYS A N 1
ATOM 803 C CA . LYS A 1 99 ? -1.338 -8.615 -10.039 1.00 78.81 99 LYS A CA 1
ATOM 804 C C . LYS A 1 99 ? -1.586 -8.513 -11.550 1.00 78.81 99 LYS A C 1
ATOM 806 O O . LYS A 1 99 ? -0.644 -8.271 -12.303 1.00 78.81 99 LYS A O 1
ATOM 811 N N . ASP A 1 100 ? -2.843 -8.661 -11.963 1.00 76.69 100 ASP A N 1
ATOM 812 C CA . ASP A 1 100 ? -3.278 -8.585 -13.364 1.00 76.69 100 ASP A CA 1
ATOM 813 C C . ASP A 1 100 ? -4.019 -7.271 -13.679 1.00 76.69 100 ASP A C 1
ATOM 815 O O . ASP A 1 100 ? -4.648 -7.146 -14.733 1.00 76.69 100 ASP A O 1
ATOM 819 N N . TRP A 1 101 ? -3.969 -6.282 -12.774 1.00 79.69 101 TRP A N 1
ATOM 820 C CA . TRP A 1 101 ? -4.602 -4.983 -13.002 1.00 79.69 101 TRP A CA 1
ATOM 821 C C . TRP A 1 101 ? -4.005 -4.330 -14.253 1.00 79.69 101 TRP A C 1
ATOM 823 O O . TRP A 1 101 ? -2.786 -4.420 -14.459 1.00 79.69 101 TRP A O 1
ATOM 833 N N . PRO A 1 102 ? -4.822 -3.663 -15.094 1.00 73.75 102 PRO A N 1
ATOM 834 C CA . PRO A 1 102 ? -4.310 -2.987 -16.273 1.00 73.75 102 PRO A CA 1
ATOM 835 C C . PRO A 1 102 ? -3.176 -2.050 -15.866 1.00 73.75 102 PRO A C 1
ATOM 837 O O . PRO A 1 102 ? -3.352 -1.154 -15.041 1.00 73.75 102 PRO A O 1
ATOM 840 N N . LYS A 1 103 ? -1.984 -2.294 -16.408 1.00 62.78 103 LYS A N 1
ATOM 841 C CA . LYS A 1 103 ? -0.830 -1.448 -16.119 1.00 62.78 103 LYS A CA 1
ATOM 842 C C . LYS A 1 103 ? -1.076 -0.086 -16.751 1.00 62.78 103 LYS A C 1
ATOM 844 O O . LYS A 1 103 ? -1.545 -0.018 -17.891 1.00 62.78 103 LYS A O 1
ATOM 849 N N . ALA A 1 104 ? -0.748 0.976 -16.021 1.00 56.22 104 ALA A N 1
ATOM 850 C CA . ALA A 1 104 ? -0.636 2.300 -16.609 1.00 56.22 104 ALA A CA 1
ATOM 851 C C . ALA A 1 104 ? 0.229 2.189 -17.876 1.00 56.22 104 ALA A C 1
ATOM 853 O O . ALA A 1 104 ? 1.293 1.560 -17.809 1.00 56.22 104 ALA A O 1
ATOM 854 N N . PRO A 1 105 ? -0.201 2.717 -19.036 1.00 49.19 105 PRO A N 1
ATOM 855 C CA . PRO A 1 105 ? 0.725 2.872 -20.143 1.00 49.19 105 PRO A CA 1
ATOM 856 C C . PRO A 1 105 ? 1.874 3.731 -19.616 1.00 49.19 105 PRO A C 1
ATOM 858 O O . PRO A 1 105 ? 1.637 4.842 -19.152 1.00 49.19 105 PRO A O 1
ATOM 861 N N . HIS A 1 106 ? 3.084 3.170 -19.597 1.00 43.88 106 HIS A N 1
ATOM 862 C CA . HIS A 1 106 ? 4.281 3.898 -19.195 1.00 43.88 106 HIS A CA 1
ATOM 863 C C . HIS A 1 106 ? 4.328 5.216 -19.985 1.00 43.88 106 HIS A C 1
ATOM 865 O O . HIS A 1 106 ? 4.380 5.175 -21.218 1.00 43.88 106 HIS A O 1
ATOM 871 N N . ALA A 1 107 ? 4.218 6.342 -19.279 1.00 37.81 107 ALA A N 1
ATOM 872 C CA . ALA A 1 107 ? 4.453 7.676 -19.818 1.00 37.81 107 ALA A CA 1
ATOM 873 C C . ALA A 1 107 ? 5.949 7.998 -19.754 1.00 37.81 107 ALA A C 1
ATOM 875 O O . ALA A 1 107 ? 6.595 7.576 -18.766 1.00 37.81 107 ALA A O 1
#

Radius of gyration: 14.42 Å; chains: 1; bounding box: 38×33×30 Å

pLDDT: mean 73.49, std 13.97, range [37.81, 91.38]

Sequence (107 aa):
MDVSRLTDVVNDMGLEGELATDFMEAIESEFEGFSFNDSRGDFYFPNYFEPGLGWVGKLIAFFFNRRLIELDRVGKFPITLGMLEDAISRGYWETARYKDWPKAPHA

Foldseek 3Di:
DPQDQQDQCCVVVVQADPNVVVVQVVLPVVQPLADADPVAEDRDSCLEHNDQQDPVSVVVCVVPPPVVVVVCVLHRAGDGNNQSVVRSVVRYHYSVVCSPPPHRPDD